Protein AF-A0A660Z0T0-F1 (afdb_monomer_lite)

Structure (mmCIF, N/CA/C/O backbone):
data_AF-A0A660Z0T0-F1
#
_entry.id   AF-A0A660Z0T0-F1
#
loop_
_atom_site.group_PDB
_atom_site.id
_atom_site.type_symbol
_atom_site.label_atom_id
_atom_site.label_alt_id
_atom_site.label_comp_id
_atom_site.label_asym_id
_atom_site.label_entity_id
_atom_site.label_seq_id
_atom_site.pdbx_PDB_ins_code
_atom_site.Cartn_x
_atom_site.Cartn_y
_atom_site.Cartn_z
_atom_site.occupancy
_atom_site.B_iso_or_equiv
_atom_site.auth_seq_id
_atom_site.auth_comp_id
_atom_site.auth_asym_id
_atom_site.auth_atom_id
_atom_site.pdbx_PDB_model_num
ATOM 1 N N . MET A 1 1 ? 31.204 -6.394 -27.813 1.00 44.88 1 MET A N 1
ATOM 2 C CA . MET A 1 1 ? 30.406 -5.314 -28.421 1.00 44.88 1 MET A CA 1
ATOM 3 C C . MET A 1 1 ? 28.965 -5.511 -27.981 1.00 44.88 1 MET A C 1
ATOM 5 O O . MET A 1 1 ? 28.405 -6.560 -28.267 1.00 44.88 1 MET A O 1
ATOM 9 N N . GLY A 1 2 ? 28.427 -4.607 -27.160 1.00 53.56 2 GLY A N 1
ATOM 10 C CA . GLY A 1 2 ? 27.017 -4.666 -26.765 1.00 53.56 2 GLY A CA 1
ATOM 11 C C . GLY A 1 2 ? 26.157 -4.179 -27.932 1.00 53.56 2 GLY A C 1
ATOM 12 O O . GLY A 1 2 ? 26.543 -3.180 -28.537 1.00 53.56 2 GLY A O 1
ATOM 13 N N . PRO A 1 3 ? 25.051 -4.856 -28.281 1.00 58.03 3 PRO A N 1
ATOM 14 C CA . PRO A 1 3 ? 24.240 -4.470 -29.426 1.00 58.03 3 PRO A CA 1
ATOM 15 C C . PRO A 1 3 ? 23.506 -3.152 -29.139 1.00 58.03 3 PRO A C 1
ATOM 17 O O . PRO A 1 3 ? 22.449 -3.113 -28.514 1.00 58.03 3 PRO A O 1
ATOM 20 N N . GLU A 1 4 ? 24.143 -2.048 -29.518 1.00 54.94 4 GLU A N 1
ATOM 21 C CA . GLU A 1 4 ? 23.654 -1.110 -30.534 1.00 54.94 4 GLU A CA 1
ATOM 22 C C . GLU A 1 4 ? 22.219 -1.386 -31.039 1.00 54.94 4 GLU A C 1
ATOM 24 O O . GLU A 1 4 ? 21.998 -1.840 -32.151 1.00 54.94 4 GLU A O 1
ATOM 29 N N . ASN A 1 5 ? 21.231 -1.063 -30.196 1.00 58.53 5 ASN A N 1
ATOM 30 C CA . ASN A 1 5 ? 19.821 -0.862 -30.564 1.00 58.53 5 ASN A CA 1
ATOM 31 C C . ASN A 1 5 ? 19.354 0.567 -30.207 1.00 58.53 5 ASN A C 1
ATOM 33 O O . ASN A 1 5 ? 18.184 0.817 -29.915 1.00 58.53 5 ASN A O 1
ATOM 37 N N . PHE A 1 6 ? 20.287 1.523 -30.200 1.00 57.34 6 PHE A N 1
ATOM 38 C CA . PHE A 1 6 ? 19.994 2.948 -30.081 1.00 57.34 6 PHE A CA 1
ATOM 39 C C . PHE A 1 6 ? 19.532 3.470 -31.446 1.00 57.34 6 PHE A C 1
ATOM 41 O O . PHE A 1 6 ? 20.308 3.477 -32.395 1.00 57.34 6 PHE A O 1
ATOM 48 N N . GLY A 1 7 ? 18.283 3.932 -31.556 1.00 60.19 7 GLY A N 1
ATOM 49 C CA . GLY A 1 7 ? 17.933 4.831 -32.658 1.00 60.19 7 GLY A CA 1
ATOM 50 C C . GLY A 1 7 ? 16.455 4.956 -32.990 1.00 60.19 7 GLY A C 1
ATOM 51 O O . GLY A 1 7 ? 15.891 6.024 -32.806 1.00 60.19 7 GLY A O 1
ATOM 52 N N . PHE A 1 8 ? 15.820 3.901 -33.509 1.00 55.03 8 PHE A N 1
ATOM 53 C CA . PHE A 1 8 ? 14.536 4.066 -34.219 1.00 55.03 8 PHE A CA 1
ATOM 54 C C . PHE A 1 8 ? 13.437 3.044 -33.880 1.00 55.03 8 PHE A C 1
ATOM 56 O O . PHE A 1 8 ? 12.268 3.298 -34.157 1.00 55.03 8 PHE A O 1
ATOM 63 N N . GLY A 1 9 ? 13.762 1.923 -33.227 1.00 59.62 9 GLY A N 1
ATOM 64 C CA . GLY A 1 9 ? 12.779 0.878 -32.884 1.00 59.62 9 GLY A CA 1
ATOM 65 C C . GLY A 1 9 ? 12.027 1.098 -31.564 1.00 59.62 9 GLY A C 1
ATOM 66 O O . GLY A 1 9 ? 11.017 0.451 -31.310 1.00 59.62 9 GLY A O 1
ATOM 67 N N . GLY A 1 10 ? 12.501 2.016 -30.716 1.00 64.75 10 GLY A N 1
ATOM 68 C CA . GLY A 1 10 ? 11.951 2.243 -29.374 1.00 64.75 10 GLY A CA 1
ATOM 69 C C . GLY A 1 10 ? 10.758 3.199 -29.310 1.00 64.75 10 GLY A C 1
ATOM 70 O O . GLY A 1 10 ? 10.063 3.232 -28.299 1.00 64.75 10 GLY A O 1
ATOM 71 N N . TRP A 1 11 ? 10.488 3.971 -30.367 1.00 69.38 11 TRP A N 1
ATOM 72 C CA . TRP A 1 11 ? 9.502 5.059 -30.308 1.00 69.38 11 TRP A CA 1
ATOM 73 C C . TRP A 1 11 ? 8.052 4.556 -30.222 1.00 69.38 11 TRP A C 1
ATOM 75 O O . TRP A 1 11 ? 7.234 5.135 -29.515 1.00 69.38 11 TRP A O 1
ATOM 85 N N . TRP A 1 12 ? 7.763 3.412 -30.849 1.00 76.50 12 TRP A N 1
ATOM 86 C CA . TRP A 1 12 ? 6.474 2.712 -30.752 1.00 76.50 12 TRP A CA 1
ATOM 87 C C . TRP A 1 12 ? 6.350 1.834 -29.504 1.00 76.50 12 TRP A C 1
ATOM 89 O O . TRP A 1 12 ? 5.248 1.489 -29.088 1.00 76.50 12 TRP A O 1
ATOM 99 N N . ILE A 1 13 ? 7.475 1.486 -28.880 1.00 80.12 13 ILE A N 1
ATOM 100 C CA . ILE A 1 13 ? 7.510 0.641 -27.684 1.00 80.12 13 ILE A CA 1
ATOM 101 C C . ILE A 1 13 ? 7.116 1.453 -26.444 1.00 80.12 13 ILE A C 1
ATOM 103 O O . ILE A 1 13 ? 6.414 0.940 -25.575 1.00 80.12 13 ILE A O 1
ATOM 107 N N . ILE A 1 14 ? 7.491 2.735 -26.385 1.00 80.81 14 ILE A N 1
ATOM 108 C CA . ILE A 1 14 ? 7.140 3.642 -25.281 1.00 80.81 14 ILE A CA 1
ATO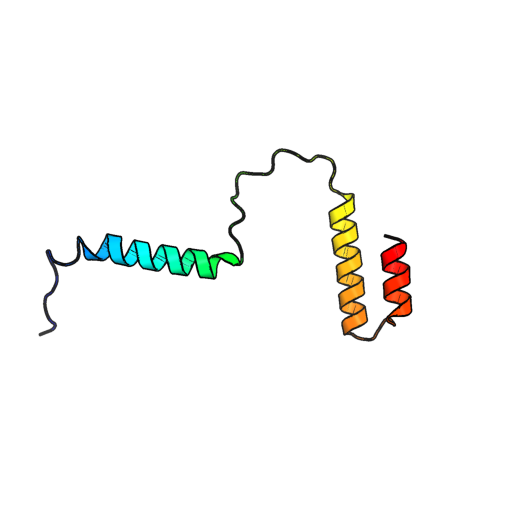M 109 C C . ILE A 1 14 ? 5.623 3.689 -25.004 1.00 80.81 14 ILE A C 1
ATOM 111 O O . ILE A 1 14 ? 5.244 3.414 -23.865 1.00 80.81 14 ILE A O 1
ATOM 115 N N . PRO A 1 15 ? 4.727 3.973 -25.975 1.00 83.56 15 PRO A N 1
ATOM 116 C CA . PRO A 1 15 ? 3.290 4.027 -25.699 1.00 83.56 15 PRO A CA 1
ATOM 117 C C . PRO A 1 15 ? 2.717 2.671 -25.264 1.00 83.56 15 PRO A C 1
ATOM 119 O O . PRO A 1 15 ? 1.862 2.628 -24.382 1.00 83.56 15 PRO A O 1
ATOM 122 N N . VAL A 1 16 ? 3.223 1.561 -25.813 1.00 85.94 16 VAL A N 1
ATOM 123 C CA . VAL A 1 16 ? 2.786 0.202 -25.449 1.00 85.94 16 VAL A CA 1
ATOM 124 C C . VAL A 1 16 ? 3.184 -0.136 -24.011 1.00 85.94 16 VAL A C 1
ATOM 126 O O . VAL A 1 16 ? 2.349 -0.590 -23.226 1.00 85.94 16 VAL A O 1
ATOM 129 N N . ILE A 1 17 ? 4.433 0.145 -23.630 1.00 87.31 17 ILE A N 1
ATOM 130 C CA . ILE A 1 17 ? 4.916 -0.051 -22.258 1.00 87.31 17 ILE A CA 1
ATOM 131 C C . ILE A 1 17 ? 4.148 0.849 -21.288 1.00 87.31 17 ILE A C 1
ATOM 133 O O . ILE A 1 17 ? 3.717 0.371 -20.241 1.00 87.31 17 ILE A O 1
ATOM 137 N N . CYS A 1 18 ? 3.919 2.119 -21.632 1.00 85.31 18 CYS A N 1
ATOM 138 C CA . CYS A 1 18 ? 3.123 3.034 -20.813 1.00 85.31 18 CYS A CA 1
ATOM 139 C C . CYS A 1 18 ? 1.690 2.531 -20.599 1.00 85.31 18 CYS A C 1
ATOM 141 O O . CYS A 1 18 ? 1.171 2.668 -19.492 1.00 85.31 18 CYS A O 1
ATOM 143 N N . MET A 1 19 ? 1.059 1.926 -21.610 1.00 88.00 19 MET A N 1
ATOM 144 C CA . MET A 1 19 ? -0.303 1.398 -21.494 1.00 88.00 19 MET A CA 1
ATOM 145 C C . MET A 1 19 ? -0.373 0.199 -20.536 1.00 88.00 19 MET A C 1
ATOM 147 O O . MET A 1 19 ? -1.245 0.142 -19.667 1.00 88.00 19 MET A O 1
ATOM 151 N N . ILE A 1 20 ? 0.588 -0.724 -20.647 1.00 89.06 20 ILE A N 1
ATOM 152 C CA . ILE A 1 20 ? 0.711 -1.884 -19.753 1.00 89.06 20 ILE A CA 1
ATOM 153 C C . ILE A 1 20 ? 1.036 -1.417 -18.328 1.00 89.06 20 ILE A C 1
ATOM 155 O O . ILE A 1 20 ? 0.389 -1.841 -17.369 1.00 89.06 20 ILE A O 1
ATOM 159 N N . ALA A 1 21 ? 1.989 -0.494 -18.183 1.00 87.81 21 ALA A N 1
ATOM 160 C CA . ALA A 1 21 ? 2.370 0.076 -16.899 1.00 87.81 21 ALA A CA 1
ATOM 161 C C . ALA A 1 21 ? 1.199 0.805 -16.233 1.00 87.81 21 ALA A C 1
ATOM 163 O O . ALA A 1 21 ? 0.989 0.603 -15.047 1.00 87.81 21 ALA A O 1
ATOM 164 N N . MET A 1 22 ? 0.396 1.582 -16.972 1.00 83.06 22 MET A N 1
ATOM 165 C CA . MET A 1 22 ? -0.829 2.218 -16.464 1.00 83.06 22 MET A CA 1
ATOM 166 C C . MET A 1 22 ? -1.851 1.194 -15.975 1.00 83.06 22 MET A C 1
ATOM 168 O O . MET A 1 22 ? -2.439 1.400 -14.920 1.00 83.06 22 MET A O 1
ATOM 172 N N . PHE A 1 23 ? -2.055 0.090 -16.695 1.00 85.06 23 PHE A N 1
ATOM 173 C CA . PHE A 1 23 ? -3.002 -0.951 -16.292 1.00 85.06 23 PHE A CA 1
ATOM 174 C C . PHE A 1 23 ? -2.579 -1.632 -14.986 1.00 85.06 23 PHE A C 1
ATOM 176 O O . PHE A 1 23 ? -3.361 -1.699 -14.035 1.00 85.06 23 PHE A O 1
ATOM 183 N N . PHE A 1 24 ? -1.317 -2.063 -14.900 1.00 85.56 24 PHE A N 1
ATOM 184 C CA . PHE A 1 24 ? -0.769 -2.627 -13.667 1.00 85.56 24 PHE A CA 1
ATOM 185 C C . PHE A 1 24 ? -0.747 -1.593 -12.551 1.00 85.56 24 PHE A C 1
ATOM 187 O O . PHE A 1 24 ? -1.191 -1.878 -11.446 1.00 85.56 24 PHE A O 1
ATOM 194 N N . PHE A 1 25 ? -0.308 -0.373 -12.836 1.00 81.62 25 PHE A N 1
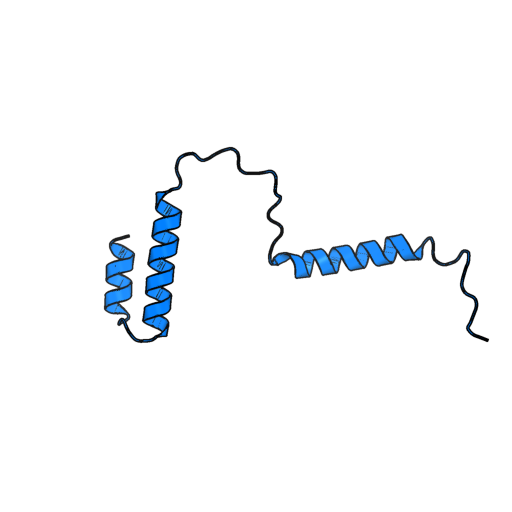ATOM 195 C CA . PHE A 1 25 ? -0.310 0.711 -11.872 1.00 81.62 25 PHE A CA 1
ATOM 196 C C . PHE A 1 25 ? -1.722 1.012 -11.383 1.00 81.62 25 PHE A C 1
ATOM 198 O O . PHE A 1 25 ? -1.888 1.150 -10.189 1.00 81.62 25 PHE A O 1
ATOM 205 N N . MET A 1 26 ? -2.757 1.026 -12.222 1.00 74.38 26 MET A N 1
ATOM 206 C CA . MET A 1 26 ? -4.147 1.207 -11.790 1.00 74.38 26 MET A CA 1
ATOM 207 C C . MET A 1 26 ? -4.636 0.032 -10.933 1.00 74.38 26 MET A C 1
ATOM 209 O O . MET A 1 26 ? -5.327 0.246 -9.937 1.00 74.38 26 MET A O 1
ATOM 213 N N . MET A 1 27 ? -4.242 -1.199 -11.272 1.00 74.06 27 MET A N 1
ATOM 214 C CA . MET A 1 27 ? -4.592 -2.401 -10.510 1.00 74.06 27 MET A CA 1
ATOM 215 C C . MET A 1 27 ? -3.892 -2.447 -9.140 1.00 74.06 27 MET A C 1
ATOM 217 O O . MET A 1 27 ? -4.531 -2.766 -8.141 1.00 74.06 27 MET A O 1
ATOM 221 N N . PHE A 1 28 ? -2.616 -2.056 -9.068 1.00 68.00 28 PHE A N 1
ATOM 222 C CA . PHE A 1 28 ? -1.833 -1.941 -7.830 1.00 68.00 28 PHE A CA 1
ATOM 223 C C . PHE A 1 28 ? -2.196 -0.681 -7.020 1.00 68.00 28 PHE A C 1
ATOM 225 O O . PHE A 1 28 ? -2.233 -0.708 -5.792 1.00 68.00 28 PHE A O 1
ATOM 232 N N . ARG A 1 29 ? -2.543 0.423 -7.689 1.00 62.50 29 ARG A N 1
ATOM 233 C CA . ARG A 1 29 ? -2.993 1.697 -7.096 1.00 62.50 29 ARG A CA 1
ATOM 234 C C . ARG A 1 29 ? -4.472 1.685 -6.716 1.00 62.50 29 ARG A C 1
ATOM 236 O O . ARG A 1 29 ? -4.964 2.645 -6.125 1.00 62.50 29 ARG A O 1
ATOM 243 N N . ARG A 1 30 ? -5.162 0.560 -6.915 1.00 57.81 30 ARG A N 1
ATOM 244 C CA . ARG A 1 30 ? -6.457 0.256 -6.288 1.00 57.81 30 ARG A CA 1
ATOM 245 C C . ARG A 1 30 ? -6.383 0.216 -4.747 1.00 57.81 30 ARG A C 1
ATOM 247 O O . ARG A 1 30 ? -7.408 0.049 -4.101 1.00 57.81 30 ARG A O 1
ATOM 254 N N . GLY A 1 31 ? -5.196 0.427 -4.164 1.00 56.69 31 GLY A N 1
ATOM 255 C CA . GLY A 1 31 ? -4.978 0.750 -2.750 1.00 56.69 31 GLY A CA 1
ATOM 256 C C . GLY A 1 31 ? -4.872 2.245 -2.393 1.00 56.69 31 GLY A C 1
ATOM 257 O O . GLY A 1 31 ? -4.659 2.550 -1.225 1.00 56.69 31 GLY A O 1
ATOM 258 N N . GLY A 1 32 ? -5.004 3.198 -3.327 1.00 62.94 32 GLY A N 1
ATOM 259 C CA . GLY A 1 32 ? -5.000 4.621 -2.962 1.00 62.94 32 GLY A CA 1
ATOM 260 C C . GLY A 1 32 ? -4.664 5.592 -4.090 1.00 62.94 32 GLY A C 1
ATOM 261 O O . GLY A 1 32 ? -3.522 6.023 -4.247 1.00 62.94 32 GLY A O 1
ATOM 262 N N . PHE A 1 33 ? -5.682 6.034 -4.824 1.00 50.91 33 PHE A N 1
ATOM 263 C CA . PHE A 1 33 ? -5.648 7.325 -5.507 1.00 50.91 33 PHE A CA 1
ATOM 264 C C . PHE A 1 33 ? -6.812 8.163 -4.993 1.00 50.91 33 PHE A C 1
ATOM 266 O O . PHE A 1 33 ? -7.885 8.194 -5.583 1.00 50.91 33 PHE A O 1
ATOM 273 N N . ARG A 1 34 ? -6.611 8.802 -3.835 1.00 58.62 34 ARG A N 1
ATOM 274 C CA . ARG A 1 34 ? -7.440 9.941 -3.443 1.00 58.62 34 ARG A CA 1
ATOM 275 C C . ARG A 1 34 ? -6.871 11.150 -4.196 1.00 58.62 34 ARG A C 1
ATOM 277 O O . ARG A 1 34 ? -5.730 11.518 -3.912 1.00 58.62 34 ARG A O 1
ATOM 284 N N . PRO A 1 35 ? -7.567 11.712 -5.199 1.00 59.16 35 PRO A N 1
ATOM 285 C CA . PRO A 1 35 ? -7.107 12.935 -5.843 1.00 59.16 35 PRO A CA 1
ATOM 286 C C . PRO A 1 35 ? -6.985 14.054 -4.788 1.00 59.16 35 PRO A C 1
ATOM 288 O O . PRO A 1 35 ? -7.820 14.121 -3.887 1.00 59.16 35 PRO A O 1
ATOM 291 N N . PRO A 1 36 ? -5.975 14.941 -4.874 1.00 59.69 36 PRO A N 1
ATOM 292 C CA . PRO A 1 36 ? -5.800 16.035 -3.913 1.00 59.69 36 PRO A CA 1
ATOM 293 C C . PRO A 1 36 ? -6.848 17.149 -4.065 1.00 59.69 36 PRO A C 1
ATOM 295 O O . PRO A 1 36 ? -6.899 18.055 -3.240 1.00 59.69 36 PRO A O 1
ATOM 298 N N . TRP A 1 37 ? -7.679 17.104 -5.108 1.00 57.34 37 TRP A N 1
ATOM 299 C CA . TRP A 1 37 ? -8.695 18.109 -5.411 1.00 57.34 37 TRP A CA 1
ATOM 300 C C . TRP A 1 37 ? -10.082 17.477 -5.371 1.00 57.34 37 TRP A C 1
ATOM 302 O O . TRP A 1 37 ? -10.573 16.940 -6.358 1.00 57.34 37 TRP A O 1
ATOM 312 N N . GLY A 1 38 ? -10.692 17.509 -4.193 1.00 53.78 38 GLY A N 1
ATOM 313 C CA . GLY A 1 38 ? -12.029 16.968 -3.977 1.00 53.78 38 GLY A CA 1
ATOM 314 C C . GLY A 1 38 ? -12.387 16.919 -2.501 1.00 53.78 38 GLY A C 1
ATOM 315 O O . GLY A 1 38 ? -12.637 15.843 -1.969 1.00 53.78 38 GLY A O 1
ATOM 316 N N . GLN A 1 39 ? -12.334 18.066 -1.822 1.00 50.50 39 GLN A N 1
ATOM 317 C CA . GLN A 1 39 ? -12.912 18.216 -0.483 1.00 50.50 39 GLN A CA 1
ATOM 318 C C . GLN A 1 39 ? -13.208 19.693 -0.185 1.00 50.50 39 GLN A C 1
ATOM 320 O O . GLN A 1 39 ? -12.726 20.282 0.774 1.00 50.50 39 GLN A O 1
ATOM 325 N N . ASN A 1 40 ? -13.995 20.307 -1.070 1.00 57.06 40 ASN A N 1
ATOM 326 C CA . ASN A 1 40 ? -14.919 21.356 -0.653 1.00 57.06 40 ASN A CA 1
ATOM 327 C C . ASN A 1 40 ? -16.268 20.665 -0.432 1.00 57.06 40 ASN A C 1
ATOM 329 O O . ASN A 1 40 ? -16.679 19.900 -1.305 1.00 57.06 40 ASN A O 1
ATOM 333 N N . SER A 1 41 ? -16.907 20.964 0.705 1.00 53.94 41 SER A N 1
ATOM 334 C CA . SER A 1 41 ? -18.012 20.214 1.345 1.00 53.94 41 SER A CA 1
ATOM 335 C C . SER A 1 41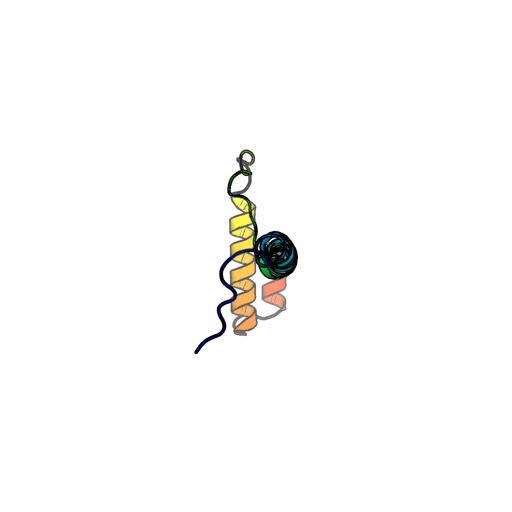 ? -17.437 18.996 2.081 1.00 53.94 41 SER A C 1
ATOM 337 O O . SER A 1 41 ? -16.846 18.136 1.453 1.00 53.94 41 SER A O 1
ATOM 339 N N . ASP A 1 42 ? -17.366 18.930 3.411 1.00 47.47 42 ASP A N 1
ATOM 340 C CA . ASP A 1 42 ? -18.470 19.096 4.348 1.00 47.47 42 ASP A CA 1
ATOM 341 C C . ASP A 1 42 ? -17.997 19.646 5.704 1.00 47.47 42 ASP A C 1
ATOM 343 O O . ASP A 1 42 ? -17.206 19.037 6.424 1.00 47.47 42 ASP A O 1
ATOM 347 N N . ARG A 1 43 ? -18.550 20.794 6.104 1.00 48.25 43 ARG A N 1
ATOM 348 C CA . ARG A 1 43 ? -18.479 21.328 7.475 1.00 48.25 43 ARG A CA 1
ATOM 349 C C . ARG A 1 43 ? -19.463 20.604 8.416 1.00 48.25 43 ARG A C 1
ATOM 351 O O . ARG A 1 43 ? -20.150 21.257 9.191 1.00 48.25 43 ARG A O 1
ATOM 358 N N . HIS A 1 44 ? -19.560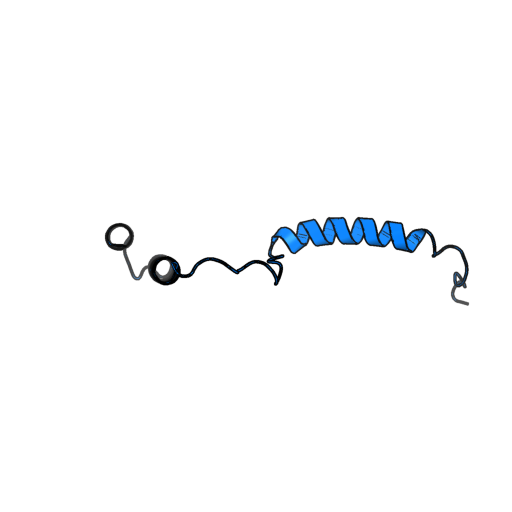 19.275 8.340 1.00 47.59 44 HIS A N 1
ATOM 359 C CA . HIS A 1 44 ? -20.449 18.490 9.213 1.00 47.59 44 HIS A CA 1
ATOM 360 C C . HIS A 1 44 ? -19.969 17.039 9.413 1.00 47.59 44 HIS A C 1
ATOM 362 O O . HIS A 1 44 ? -20.749 16.097 9.362 1.00 47.59 44 HIS A O 1
ATOM 368 N N . GLN A 1 45 ? -18.661 16.831 9.596 1.00 48.09 45 GLN A N 1
ATOM 369 C CA . GLN A 1 45 ? -18.092 15.491 9.783 1.00 48.09 45 GLN A CA 1
ATOM 370 C C . GLN A 1 45 ? -16.939 15.493 10.802 1.00 48.09 45 GLN A C 1
ATOM 372 O O . GLN A 1 45 ? -15.837 15.021 10.521 1.00 48.09 45 GLN A O 1
ATOM 377 N N . SER A 1 46 ? -17.152 16.085 11.983 1.00 51.34 46 SER A N 1
ATOM 378 C CA . SER A 1 46 ? -16.248 15.856 13.124 1.00 51.34 46 SER A CA 1
ATOM 379 C C . SER A 1 46 ? -16.705 14.709 14.023 1.00 51.34 46 SER A C 1
ATOM 381 O O . SER A 1 46 ? -15.905 14.242 14.817 1.00 51.34 46 SER A O 1
ATOM 383 N N . GLU A 1 47 ? -17.943 14.230 13.881 1.00 54.19 47 GLU A N 1
ATOM 384 C CA . GLU A 1 47 ? -18.467 13.133 14.702 1.00 54.19 47 GLU A CA 1
ATOM 385 C C . GLU A 1 47 ? -18.020 11.769 14.161 1.00 54.19 47 GLU A C 1
ATOM 387 O O . GLU A 1 47 ? -17.428 10.981 14.885 1.00 54.19 47 GLU A O 1
ATOM 392 N N . SER A 1 48 ? -18.138 11.526 12.849 1.00 54.59 48 SER A N 1
ATOM 393 C CA . SER A 1 48 ? -17.818 10.202 12.296 1.00 54.59 48 SER A CA 1
ATOM 394 C C . SER A 1 48 ? -16.331 9.845 12.344 1.00 54.59 48 SER A C 1
ATOM 396 O O . SER A 1 48 ? -16.010 8.670 12.438 1.00 54.59 48 SER A O 1
ATOM 398 N N . LYS A 1 49 ? -15.412 10.822 12.310 1.00 57.69 49 LYS A N 1
ATOM 399 C CA . LYS A 1 49 ? -13.972 10.539 12.476 1.00 57.69 49 LYS A CA 1
ATOM 400 C C . LYS A 1 49 ? -13.639 10.107 13.902 1.00 57.69 49 LYS A C 1
ATOM 402 O O . LYS A 1 49 ? -12.744 9.285 14.086 1.00 57.69 49 LYS A O 1
ATOM 407 N N . ASP A 1 50 ? -14.345 10.656 14.886 1.00 59.69 50 ASP A N 1
ATOM 408 C CA . ASP A 1 50 ? -14.173 10.282 16.286 1.00 59.69 50 ASP A CA 1
ATOM 409 C C . ASP A 1 50 ? -14.824 8.918 16.560 1.00 59.69 50 ASP A C 1
ATOM 411 O O . ASP A 1 50 ? -14.175 8.042 17.128 1.00 59.69 50 ASP A O 1
ATOM 415 N N . SER A 1 51 ? -16.019 8.660 16.010 1.00 61.56 51 SER A N 1
ATOM 416 C CA . SER A 1 51 ? -16.672 7.342 16.063 1.00 61.56 51 SER A CA 1
ATOM 417 C C . SER A 1 51 ? -15.867 6.254 15.338 1.00 61.56 51 SER A C 1
ATOM 419 O O . SER A 1 51 ? -15.710 5.149 15.857 1.00 61.56 51 SER A O 1
ATOM 421 N N . GLU A 1 52 ? -15.297 6.547 14.161 1.00 64.69 52 GLU A N 1
ATOM 422 C CA . GLU A 1 52 ? -14.394 5.626 13.452 1.00 64.69 52 GLU A CA 1
ATOM 423 C C . GLU A 1 52 ? -13.134 5.334 14.281 1.00 64.69 52 GLU A C 1
ATOM 425 O O . GLU A 1 52 ? -12.704 4.181 14.354 1.00 64.69 52 GLU A O 1
ATOM 430 N N . SER A 1 53 ? -12.577 6.346 14.956 1.00 72.69 53 SER A N 1
ATOM 431 C CA . SER A 1 53 ? -11.444 6.192 15.877 1.00 72.69 53 SER A CA 1
ATOM 432 C C . SER A 1 53 ? -11.812 5.346 17.103 1.00 72.69 53 SER A C 1
ATOM 434 O O . SER A 1 53 ? -11.079 4.422 17.463 1.00 72.69 53 SER A O 1
ATOM 436 N N . ALA A 1 54 ? -12.974 5.586 17.714 1.00 77.88 54 ALA A N 1
ATOM 437 C CA . ALA A 1 54 ? -13.458 4.831 18.865 1.00 77.88 54 ALA A CA 1
ATOM 438 C C . ALA A 1 54 ? -13.674 3.348 18.516 1.00 77.88 54 ALA A C 1
ATOM 440 O O . ALA A 1 54 ? -13.166 2.466 19.214 1.00 77.88 54 ALA A O 1
ATOM 441 N N . ILE A 1 55 ? -14.326 3.055 17.386 1.00 82.31 55 ILE A N 1
ATOM 442 C CA . ILE A 1 55 ? -14.529 1.681 16.898 1.00 82.31 55 ILE A CA 1
ATOM 443 C C . ILE A 1 55 ? -13.187 0.991 16.588 1.00 82.31 55 ILE A C 1
ATOM 445 O O . ILE A 1 55 ? -13.034 -0.208 16.854 1.00 82.31 55 ILE A O 1
ATOM 449 N N . ASP A 1 56 ? -12.199 1.717 16.056 1.00 82.19 56 ASP A N 1
ATOM 450 C CA . ASP A 1 56 ? -10.859 1.177 15.796 1.00 82.19 56 ASP A CA 1
ATOM 451 C C . ASP A 1 56 ? -10.111 0.830 17.097 1.00 82.19 56 ASP A C 1
ATOM 453 O O . ASP A 1 56 ? -9.556 -0.269 17.230 1.00 82.19 56 ASP A O 1
ATOM 457 N N . ILE A 1 57 ? -10.187 1.702 18.109 1.00 85.62 57 ILE A N 1
ATOM 458 C CA . ILE A 1 57 ? -9.611 1.465 19.443 1.00 85.62 57 ILE A CA 1
ATOM 459 C C . ILE A 1 57 ? -10.245 0.230 20.097 1.00 85.62 57 ILE A C 1
ATOM 461 O O . ILE A 1 57 ? -9.522 -0.627 20.620 1.00 85.62 57 ILE A O 1
ATOM 465 N N . LEU A 1 58 ? -11.573 0.104 20.034 1.00 86.69 58 LEU A N 1
ATOM 466 C CA . LEU A 1 58 ? -12.307 -1.071 20.511 1.00 86.69 58 LEU A CA 1
ATOM 467 C C . LEU A 1 58 ? -11.820 -2.348 19.814 1.00 86.69 58 LEU A C 1
ATOM 469 O O . LEU A 1 58 ? -11.478 -3.331 20.474 1.00 86.69 58 LEU A O 1
ATOM 473 N N . LYS A 1 59 ? -11.718 -2.334 18.481 1.00 85.25 59 LYS A N 1
ATOM 474 C CA . LYS A 1 59 ? -11.269 -3.494 17.696 1.00 85.25 59 LYS A CA 1
ATOM 475 C C . LYS A 1 59 ? -9.842 -3.909 18.058 1.00 85.25 59 LYS A C 1
ATOM 477 O O . LYS A 1 59 ? -9.557 -5.103 18.171 1.00 85.25 59 LYS A O 1
ATOM 482 N N . LYS A 1 60 ? -8.952 -2.942 18.289 1.00 88.50 60 LYS A N 1
ATOM 483 C CA . LYS A 1 60 ? -7.568 -3.194 18.710 1.00 88.50 60 LYS A CA 1
ATOM 484 C C . LYS A 1 60 ? -7.492 -3.862 20.085 1.00 88.50 60 LYS A C 1
ATOM 486 O O . LYS A 1 60 ? -6.686 -4.773 20.258 1.00 88.50 60 LYS A O 1
ATOM 491 N N . ARG A 1 61 ? -8.329 -3.451 21.042 1.00 87.19 61 ARG A N 1
ATOM 492 C CA . ARG A 1 61 ? -8.407 -4.072 22.381 1.00 87.19 61 ARG A CA 1
ATOM 493 C C . ARG A 1 61 ? -9.053 -5.454 22.342 1.00 87.19 61 ARG A C 1
ATOM 495 O O . ARG A 1 61 ? -8.577 -6.364 23.013 1.00 87.19 61 ARG A O 1
ATOM 502 N N . TYR A 1 62 ? -10.064 -5.641 21.495 1.00 86.12 62 TYR A N 1
ATOM 503 C CA . TYR A 1 62 ? -10.671 -6.953 21.262 1.00 86.12 62 TYR A CA 1
ATOM 504 C C . TYR A 1 62 ? -9.654 -7.942 20.682 1.00 86.12 62 TYR A C 1
ATOM 506 O O . TYR A 1 62 ? -9.534 -9.065 21.160 1.00 86.12 62 TYR A O 1
ATOM 514 N N . ALA A 1 63 ? -8.846 -7.504 19.710 1.00 87.06 63 ALA A N 1
ATOM 515 C CA . ALA A 1 63 ? -7.768 -8.317 19.145 1.00 87.06 63 ALA A CA 1
ATOM 516 C C . ALA A 1 63 ? -6.657 -8.637 20.161 1.00 87.06 63 ALA A C 1
ATOM 518 O O . ALA A 1 63 ? -5.995 -9.666 20.048 1.00 87.06 63 ALA A O 1
ATOM 519 N N . ARG A 1 64 ? -6.458 -7.769 21.160 1.00 87.12 64 ARG A N 1
ATOM 520 C CA . ARG A 1 64 ? -5.570 -8.024 22.302 1.00 87.12 64 ARG A CA 1
ATOM 521 C C . ARG A 1 64 ? -6.192 -8.940 23.360 1.00 87.12 64 ARG A C 1
ATOM 523 O O . ARG A 1 64 ? -5.473 -9.377 24.250 1.00 87.12 64 ARG A O 1
ATOM 530 N N . GLY A 1 65 ? -7.492 -9.232 23.268 1.00 87.00 65 GLY A N 1
ATOM 531 C CA . GLY A 1 65 ? -8.237 -9.994 24.272 1.00 87.00 65 GLY A CA 1
ATOM 532 C C . GLY A 1 65 ? -8.496 -9.220 25.568 1.00 87.00 65 GLY A C 1
ATOM 533 O O . GLY A 1 65 ? -8.865 -9.827 26.565 1.00 87.00 65 GLY A O 1
ATOM 534 N N . GLU A 1 66 ? -8.295 -7.897 25.565 1.00 87.25 66 GLU A N 1
ATOM 535 C CA . GLU A 1 66 ? -8.506 -7.027 26.735 1.00 87.25 66 GLU A CA 1
ATOM 536 C C . GLU A 1 66 ? -9.992 -6.736 26.983 1.00 87.25 66 GLU A C 1
ATOM 538 O O . GLU A 1 66 ? -10.355 -6.334 28.082 1.00 87.25 66 GLU A O 1
ATOM 543 N N . ILE A 1 67 ? -10.840 -6.929 25.967 1.00 87.75 67 ILE A N 1
ATOM 544 C CA . ILE A 1 67 ? -12.295 -6.787 26.061 1.00 87.75 67 ILE A CA 1
ATOM 545 C C . ILE A 1 67 ? -12.983 -8.021 25.492 1.00 87.75 67 ILE A C 1
ATOM 547 O O . ILE A 1 67 ? -12.525 -8.621 24.510 1.00 87.75 67 ILE A O 1
ATOM 551 N N . THR A 1 68 ? -14.108 -8.386 26.090 1.00 88.31 68 THR A N 1
ATOM 552 C CA . THR A 1 68 ? -14.939 -9.487 25.603 1.00 88.31 68 THR A CA 1
ATOM 553 C C . THR A 1 68 ? -15.823 -9.037 24.435 1.00 88.31 68 THR A C 1
ATOM 555 O O . THR A 1 68 ? -16.036 -7.847 24.194 1.00 88.31 68 THR A O 1
ATOM 558 N N . LYS A 1 69 ? -16.363 -9.998 23.677 1.00 85.25 69 LYS A N 1
ATOM 559 C CA . LYS A 1 69 ? -17.275 -9.706 22.558 1.00 85.25 69 LYS A CA 1
ATOM 560 C C . LYS A 1 69 ? -18.537 -8.956 23.011 1.00 85.25 69 LYS A C 1
ATOM 562 O O . LYS A 1 69 ? -19.073 -8.173 22.235 1.00 85.25 69 LYS A O 1
ATOM 567 N N . ASP A 1 70 ? -18.990 -9.203 24.238 1.00 87.81 70 ASP A N 1
ATOM 568 C CA . ASP A 1 70 ? -20.170 -8.557 24.817 1.00 87.81 70 ASP A CA 1
ATOM 569 C C . ASP A 1 70 ? -19.916 -7.063 25.066 1.00 87.81 70 ASP A C 1
ATOM 571 O O . ASP A 1 70 ? -20.657 -6.210 24.585 1.00 87.81 70 ASP A O 1
ATOM 575 N N . GLU A 1 71 ? -18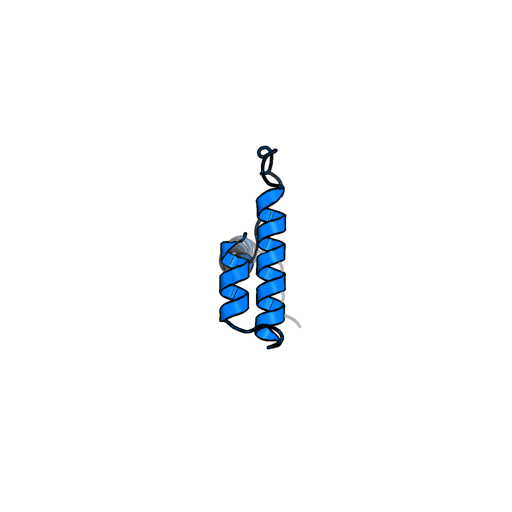.776 -6.740 25.683 1.00 85.00 71 GLU A N 1
ATOM 576 C CA . GLU A 1 71 ? -18.338 -5.360 25.921 1.00 85.00 71 GLU A CA 1
ATOM 577 C C . GLU A 1 71 ? -18.109 -4.582 24.618 1.00 85.00 71 GLU A C 1
ATOM 579 O O . GLU A 1 71 ? -18.469 -3.409 24.519 1.00 85.00 71 GLU A O 1
ATOM 584 N N . PHE A 1 72 ? -17.557 -5.236 23.591 1.00 87.81 72 PHE A N 1
ATOM 585 C CA . PHE A 1 72 ? -17.407 -4.638 22.262 1.00 87.81 72 PHE A CA 1
ATOM 586 C C . PHE A 1 72 ? -18.762 -4.274 21.635 1.00 87.81 72 PHE A C 1
ATOM 588 O O . PHE A 1 72 ? -18.895 -3.211 21.030 1.00 87.81 72 PHE A O 1
ATOM 595 N N . ASP A 1 73 ? -19.765 -5.146 21.765 1.00 86.12 73 ASP A N 1
ATOM 596 C CA . ASP A 1 73 ? -21.095 -4.922 21.192 1.00 86.12 73 ASP A CA 1
ATOM 597 C C . ASP A 1 73 ? -21.870 -3.823 21.933 1.00 86.12 73 ASP A C 1
ATOM 599 O O . ASP A 1 73 ? -22.522 -3.003 21.287 1.00 86.12 73 ASP A O 1
ATOM 603 N N . GLN A 1 74 ? -21.742 -3.752 23.263 1.00 86.44 74 GLN A N 1
ATOM 604 C CA . GLN A 1 74 ? -22.319 -2.676 24.080 1.00 86.44 74 GLN A CA 1
ATOM 605 C C . GLN A 1 74 ? -21.756 -1.307 23.690 1.00 86.44 74 GLN A C 1
ATOM 607 O O . GLN A 1 74 ? -22.515 -0.404 23.353 1.00 86.44 74 GLN A O 1
ATOM 612 N N . MET A 1 75 ? -20.429 -1.162 23.644 1.00 82.88 75 MET A N 1
ATOM 613 C CA . MET A 1 75 ? -19.804 0.117 23.289 1.00 82.88 75 MET A CA 1
ATOM 614 C C . MET A 1 75 ? -20.057 0.507 21.826 1.00 82.88 75 MET A C 1
ATOM 616 O O . MET A 1 75 ? -20.137 1.685 21.508 1.00 82.88 75 MET A O 1
ATOM 620 N N . LYS A 1 76 ? -20.217 -0.470 20.924 1.00 79.88 76 LYS A N 1
ATOM 621 C CA . LYS A 1 76 ? -20.599 -0.207 19.530 1.00 79.88 76 LYS A CA 1
ATOM 622 C C . LYS A 1 76 ? -22.037 0.314 19.400 1.00 79.88 76 LYS A C 1
ATOM 624 O O . LYS A 1 76 ? -22.325 0.990 18.424 1.00 79.88 76 LYS A O 1
ATOM 629 N N . LYS A 1 77 ? -22.940 -0.056 20.312 1.00 81.19 77 LYS A N 1
ATOM 630 C CA . LYS A 1 77 ? -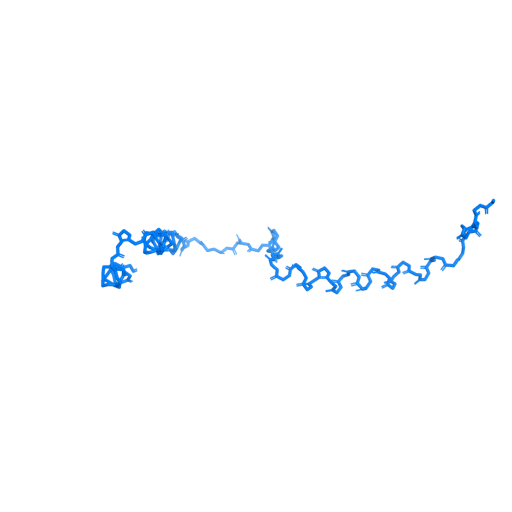24.337 0.416 20.323 1.00 81.19 77 LYS A CA 1
ATOM 631 C C . LYS A 1 77 ? -24.500 1.799 20.952 1.00 81.19 77 LYS A C 1
ATOM 633 O O . LYS A 1 77 ? -25.515 2.438 20.703 1.00 81.19 77 LYS A O 1
ATOM 638 N N . ASP A 1 78 ? -23.549 2.198 21.791 1.00 75.94 78 ASP A N 1
ATOM 639 C CA . ASP A 1 78 ? -23.519 3.497 22.473 1.00 75.94 78 ASP A CA 1
ATOM 640 C C . ASP A 1 78 ? -22.966 4.626 21.575 1.00 75.94 78 ASP A C 1
ATOM 642 O O . ASP A 1 78 ? -23.261 5.796 21.805 1.00 75.94 78 ASP A O 1
ATOM 646 N N . LEU A 1 79 ? -22.202 4.257 20.535 1.00 66.25 79 LEU A N 1
ATOM 647 C CA . LEU A 1 79 ? -21.652 5.127 19.482 1.00 66.25 79 LEU A CA 1
ATOM 648 C C . LEU A 1 79 ? -22.563 5.200 18.250 1.00 66.25 79 LEU A C 1
ATOM 650 O O . LEU A 1 79 ? -22.566 6.273 17.610 1.00 66.25 79 LEU A O 1
#

Secondary structure (DSSP, 8-state):
------SSSSTTHHHHHHHHHHHHHHHHGGG----SS-----S--SHHHHHHHHHHHHHHHHHTTSS-HHHHHHHHHH-

Foldseek 3Di:
DPDDPPDDPCPVVVVVVVVVCVVVCVVVCVVDDPDPPDDDDDPPPPVVVVLVVVLVVLVVCVVVVVDDPVRSVVVNVVD

Sequence (79 aa):
MGPENFGFGGWWIIPVICMIAMFFFMMFRRGGFRPPWGQNSDRHQSESKDSESAIDILKKRYARGEITKDEFDQMKKDL

pLDDT: mean 71.29, std 14.4, range [44.88, 89.06]

Radius of gyration: 25.13 Å; chains: 1; bounding box: 55×31×61 Å